Protein AF-A0A7J2SW39-F1 (afdb_monomer_lite)

Secondary structure (DSSP, 8-state):
----TT--EE--HHHHHHHHHHHHHHHHHHHTTTPPTTEEEEEEEPPTT--SS-HHHHTTTT---SPEEEEEEEEEETTEEEEEEEEEEEEEEETTTT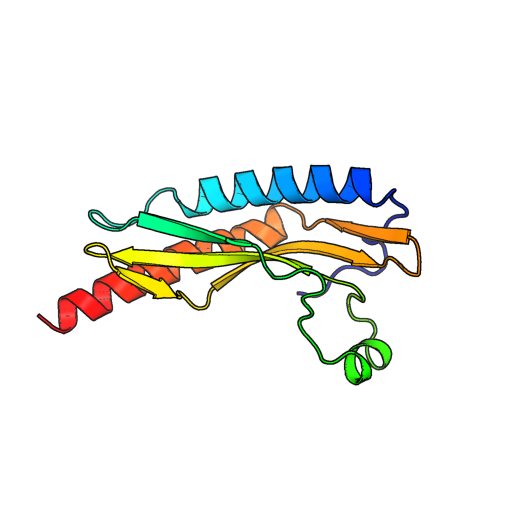EEEE--HHHHHHHHHHHHHHHHHHHHHHHHT-

pLDDT: mean 85.9, std 13.74, range [51.44, 98.25]

Radius of gyration: 16.31 Å; chains: 1; bounding box: 39×25×46 Å

Sequence (130 aa):
MAIPRGAWVDVPIGEFEREAEAILSEAERRAGLGLPEGMEIAFRRLPPGFRLLPGRLEGALPLPSGPIYGSEAIAIVGGREVPLGELLIVGMYDGASGQGVLLRDEEIEPQVEGVRRAARALLAGILELR

Structure (mmCIF, N/CA/C/O backbone):
data_AF-A0A7J2SW39-F1
#
_entry.id   AF-A0A7J2SW39-F1
#
loop_
_atom_site.group_PDB
_atom_site.id
_atom_site.type_symbol
_atom_site.label_atom_id
_atom_site.label_alt_id
_atom_site.label_comp_id
_atom_site.label_asym_id
_atom_site.label_entity_id
_atom_site.label_seq_id
_atom_site.pdbx_PDB_ins_code
_atom_site.Cartn_x
_atom_site.Cartn_y
_atom_site.Cartn_z
_atom_site.occupancy
_atom_site.B_iso_or_equiv
_atom_site.auth_seq_id
_atom_site.auth_comp_id
_atom_site.auth_asym_id
_atom_site.auth_atom_id
_atom_site.pdbx_PDB_model_num
ATOM 1 N N . MET A 1 1 ? -7.779 4.665 -11.060 1.00 55.03 1 MET A N 1
ATOM 2 C CA . MET A 1 1 ? -6.579 5.510 -11.210 1.00 55.03 1 MET A CA 1
ATOM 3 C C . MET A 1 1 ? -6.120 5.406 -12.655 1.00 55.03 1 MET A C 1
ATOM 5 O O . MET A 1 1 ? -5.958 4.289 -13.128 1.00 55.03 1 MET A O 1
ATOM 9 N N . ALA A 1 2 ? -6.037 6.516 -13.390 1.00 56.59 2 ALA A N 1
ATOM 10 C CA . ALA A 1 2 ? -5.542 6.509 -14.766 1.00 56.59 2 ALA A CA 1
ATOM 11 C C . ALA A 1 2 ? -4.069 6.924 -14.739 1.00 56.59 2 ALA A C 1
ATOM 13 O O . ALA A 1 2 ? -3.774 8.102 -14.565 1.00 56.59 2 ALA A O 1
ATOM 14 N N . ILE A 1 3 ? -3.161 5.955 -14.861 1.00 61.94 3 ILE A N 1
ATOM 15 C CA . ILE A 1 3 ? -1.722 6.224 -14.922 1.00 61.94 3 ILE A CA 1
ATOM 16 C C . ILE A 1 3 ? -1.408 6.802 -16.314 1.00 61.94 3 ILE A C 1
ATOM 18 O O . ILE A 1 3 ? -1.762 6.171 -17.316 1.00 61.94 3 ILE A O 1
ATOM 22 N N . PRO A 1 4 ? -0.784 7.989 -16.426 1.00 59.69 4 PRO A N 1
ATOM 23 C CA . PRO A 1 4 ? -0.451 8.575 -17.722 1.00 59.69 4 PRO A CA 1
ATOM 24 C C . PRO A 1 4 ? 0.436 7.644 -18.563 1.00 59.69 4 PRO A C 1
ATOM 26 O O . PRO A 1 4 ? 1.366 7.030 -18.050 1.00 59.69 4 PRO A O 1
ATOM 29 N N . ARG A 1 5 ? 0.210 7.588 -19.884 1.00 52.44 5 ARG A N 1
ATOM 30 C CA . ARG A 1 5 ? 0.966 6.718 -20.816 1.00 52.44 5 ARG A CA 1
ATOM 31 C C . ARG A 1 5 ? 2.486 6.958 -20.847 1.00 52.44 5 ARG A C 1
ATOM 33 O O . ARG A 1 5 ? 3.201 6.087 -21.313 1.00 52.44 5 ARG A O 1
ATOM 40 N N . GLY A 1 6 ? 2.968 8.110 -20.376 1.00 59.62 6 GLY A N 1
ATOM 41 C CA . GLY A 1 6 ? 4.400 8.431 -20.263 1.00 59.62 6 GLY A CA 1
ATOM 42 C C . GLY A 1 6 ? 4.975 8.294 -18.849 1.00 59.62 6 GLY A C 1
ATOM 43 O O . GLY A 1 6 ? 6.096 8.724 -18.623 1.00 59.62 6 GLY A O 1
ATOM 44 N N . ALA A 1 7 ? 4.202 7.767 -17.893 1.00 75.88 7 ALA A N 1
ATOM 45 C CA . ALA A 1 7 ? 4.656 7.571 -16.514 1.00 75.88 7 ALA A CA 1
ATOM 46 C C . ALA A 1 7 ? 5.433 6.259 -16.317 1.00 75.88 7 ALA A C 1
ATOM 48 O O . ALA A 1 7 ? 6.077 6.080 -15.289 1.00 75.88 7 ALA A O 1
ATOM 49 N N . TRP A 1 8 ? 5.362 5.352 -17.293 1.00 86.31 8 TRP A N 1
ATOM 50 C CA . TRP A 1 8 ? 6.140 4.120 -17.307 1.00 86.31 8 TRP A CA 1
ATOM 51 C C . TRP A 1 8 ? 7.541 4.411 -17.819 1.00 86.31 8 TRP A C 1
ATOM 53 O O . TRP A 1 8 ? 7.700 4.995 -18.893 1.00 86.31 8 TRP A O 1
ATOM 63 N N . VAL A 1 9 ? 8.539 4.008 -17.046 1.00 88.12 9 VAL A N 1
ATOM 64 C CA . VAL A 1 9 ? 9.950 4.236 -17.347 1.00 88.12 9 VAL A CA 1
ATOM 65 C C . VAL A 1 9 ? 10.706 2.920 -17.325 1.00 88.12 9 VAL A C 1
ATOM 67 O O . VAL A 1 9 ? 10.368 2.014 -16.561 1.00 88.12 9 VAL A O 1
ATOM 70 N N . ASP A 1 10 ? 11.738 2.821 -18.156 1.00 91.31 10 ASP A N 1
ATOM 71 C CA . ASP A 1 10 ? 12.676 1.706 -18.092 1.00 91.31 10 ASP A CA 1
ATOM 72 C C . ASP A 1 10 ? 13.448 1.797 -16.772 1.00 91.31 10 ASP A C 1
ATOM 74 O O . ASP A 1 10 ? 14.097 2.807 -16.491 1.00 91.31 10 ASP A O 1
ATOM 78 N N . VAL A 1 11 ? 13.366 0.754 -15.949 1.00 91.25 11 VAL A N 1
ATOM 79 C CA . VAL A 1 11 ? 14.010 0.735 -14.633 1.00 91.25 11 VAL A CA 1
ATOM 80 C C . VAL A 1 11 ? 14.389 -0.699 -14.250 1.00 91.25 11 VAL A C 1
ATOM 82 O O . VAL A 1 11 ? 13.586 -1.626 -14.412 1.00 91.25 11 VAL A O 1
ATOM 85 N N . PRO A 1 12 ? 15.610 -0.941 -13.741 1.00 93.81 12 PRO A N 1
ATOM 86 C CA . PRO A 1 12 ? 15.971 -2.251 -13.218 1.00 93.81 12 PRO A CA 1
ATOM 87 C C . PRO A 1 12 ? 15.039 -2.661 -12.074 1.00 93.81 12 PRO A C 1
ATOM 89 O O . PRO A 1 12 ? 14.822 -1.886 -11.144 1.00 93.81 12 PRO A O 1
ATOM 92 N N . ILE A 1 13 ? 14.551 -3.906 -12.090 1.00 91.88 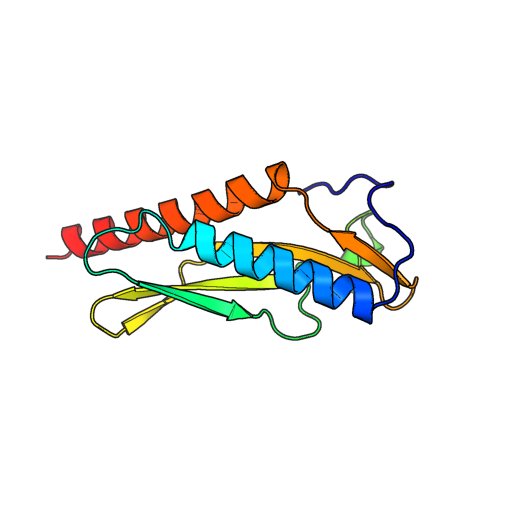13 ILE A N 1
ATOM 93 C CA . ILE A 1 13 ? 13.598 -4.397 -11.081 1.00 91.88 13 ILE A CA 1
ATOM 94 C C . ILE A 1 13 ? 14.072 -4.145 -9.644 1.00 91.88 13 ILE A C 1
ATOM 96 O O . ILE A 1 13 ? 13.327 -3.610 -8.836 1.00 91.88 13 ILE A O 1
ATOM 100 N N . GLY A 1 14 ? 15.340 -4.424 -9.332 1.00 94.25 14 GLY A N 1
ATOM 101 C CA . GLY A 1 14 ? 15.857 -4.230 -7.977 1.00 94.25 14 GLY A CA 1
ATOM 102 C C . GLY A 1 14 ? 15.947 -2.761 -7.547 1.00 94.25 14 GLY A C 1
ATOM 103 O O . GLY A 1 14 ? 15.970 -2.486 -6.353 1.00 94.25 14 GLY A O 1
ATOM 104 N N . GLU A 1 15 ? 16.039 -1.816 -8.486 1.00 95.44 15 GLU A N 1
ATOM 105 C CA . GLU A 1 15 ? 15.970 -0.378 -8.195 1.00 95.44 15 GLU A CA 1
ATOM 106 C C . GLU A 1 15 ? 14.532 0.047 -7.929 1.00 95.44 15 GLU A C 1
ATOM 108 O O . GLU A 1 15 ? 14.256 0.617 -6.875 1.00 95.44 15 GLU A O 1
ATOM 113 N N . PHE A 1 16 ? 13.620 -0.367 -8.807 1.00 95.00 16 PHE A N 1
ATOM 114 C CA . PHE A 1 16 ? 12.190 -0.162 -8.636 1.00 95.00 16 PHE A CA 1
ATOM 115 C C . PHE A 1 16 ? 11.683 -0.688 -7.286 1.00 95.00 16 PHE A C 1
ATOM 117 O O . PHE A 1 16 ? 10.996 0.026 -6.563 1.00 95.00 16 PHE A O 1
ATOM 124 N N . GLU A 1 17 ? 12.048 -1.917 -6.908 1.00 94.81 17 GLU A N 1
ATOM 125 C CA . GLU A 1 17 ? 11.587 -2.543 -5.663 1.00 94.81 17 GLU A CA 1
ATOM 126 C C . GLU A 1 17 ? 12.051 -1.785 -4.416 1.00 94.81 17 GLU A C 1
ATOM 128 O O . GLU A 1 17 ? 11.285 -1.645 -3.464 1.00 94.81 17 GLU A O 1
ATOM 133 N N . ARG A 1 18 ? 13.281 -1.253 -4.423 1.00 97.06 18 ARG A N 1
ATOM 134 C CA . ARG A 1 18 ? 13.788 -0.438 -3.309 1.00 97.06 18 ARG A CA 1
ATOM 135 C C . ARG A 1 18 ? 13.024 0.873 -3.176 1.00 97.06 18 ARG A C 1
ATOM 137 O O . ARG A 1 18 ? 12.703 1.272 -2.059 1.00 97.06 18 ARG A O 1
ATOM 144 N N . GLU A 1 19 ? 12.754 1.542 -4.292 1.00 96.75 19 GLU A N 1
ATOM 145 C CA . GLU A 1 19 ? 12.006 2.800 -4.283 1.00 96.75 19 GLU A CA 1
ATOM 146 C C . GLU A 1 19 ? 10.545 2.579 -3.886 1.00 96.75 19 GLU A C 1
ATOM 148 O O . GLU A 1 19 ? 10.033 3.287 -3.018 1.00 96.75 19 GLU A O 1
ATOM 153 N N . ALA A 1 20 ? 9.900 1.547 -4.435 1.00 95.75 20 ALA A N 1
ATOM 154 C CA . ALA A 1 20 ? 8.544 1.159 -4.066 1.00 95.75 20 ALA A CA 1
ATOM 155 C C . ALA A 1 20 ? 8.436 0.861 -2.563 1.00 95.75 20 ALA A C 1
ATOM 157 O O . ALA A 1 20 ? 7.516 1.347 -1.909 1.00 95.75 20 ALA A O 1
ATOM 158 N N . GLU A 1 21 ? 9.388 0.122 -1.989 1.00 97.00 21 GLU A N 1
ATOM 159 C CA . GLU A 1 21 ? 9.402 -0.191 -0.556 1.00 97.00 21 GLU A CA 1
ATOM 160 C C . GLU A 1 21 ? 9.580 1.063 0.314 1.00 97.00 21 GLU A C 1
ATOM 162 O O . GLU A 1 21 ? 8.915 1.200 1.345 1.00 97.00 21 GLU A O 1
ATOM 167 N N . ALA A 1 22 ? 10.440 2.000 -0.096 1.00 97.88 22 ALA A N 1
ATOM 168 C CA . ALA A 1 22 ? 10.639 3.259 0.619 1.00 97.88 22 ALA A CA 1
ATOM 169 C C . ALA A 1 22 ? 9.367 4.123 0.614 1.00 97.88 22 ALA A C 1
ATOM 171 O O . ALA A 1 22 ? 8.946 4.619 1.661 1.00 97.88 22 ALA A O 1
ATOM 172 N N . ILE A 1 23 ? 8.723 4.251 -0.549 1.00 98.00 23 ILE A N 1
ATOM 173 C CA . ILE A 1 23 ? 7.468 4.994 -0.706 1.00 98.00 23 ILE A CA 1
ATOM 174 C C . ILE A 1 23 ? 6.345 4.325 0.097 1.00 98.00 23 ILE A C 1
ATOM 176 O O . ILE A 1 23 ? 5.601 5.008 0.802 1.00 98.00 23 ILE A O 1
ATOM 180 N N . LEU A 1 24 ? 6.238 2.994 0.035 1.00 98.12 24 LEU A N 1
ATOM 181 C CA . LEU A 1 24 ? 5.219 2.236 0.760 1.00 98.12 24 LEU A CA 1
ATOM 182 C C . LEU A 1 24 ? 5.388 2.371 2.269 1.00 98.12 24 LEU A C 1
ATOM 184 O O . LEU A 1 24 ? 4.419 2.667 2.961 1.00 98.12 24 LEU A O 1
ATOM 188 N N . SER A 1 25 ? 6.616 2.245 2.768 1.00 97.88 25 SER A N 1
ATOM 189 C CA . SER A 1 25 ? 6.915 2.411 4.193 1.00 97.88 25 SER A CA 1
ATOM 190 C C . SER A 1 25 ? 6.529 3.805 4.697 1.00 97.88 25 SER A C 1
ATOM 192 O O . SER A 1 25 ? 5.966 3.944 5.783 1.00 97.88 25 SER A O 1
ATOM 194 N N . GLU A 1 26 ? 6.776 4.850 3.903 1.00 98.25 26 GLU A N 1
ATOM 195 C CA . GLU A 1 26 ? 6.371 6.213 4.255 1.00 98.25 26 GLU A CA 1
ATOM 196 C C . GLU A 1 26 ? 4.847 6.410 4.187 1.00 98.25 26 GLU A C 1
ATOM 198 O O . GLU A 1 26 ? 4.266 7.069 5.053 1.00 98.25 26 GLU A O 1
ATOM 203 N N . ALA A 1 27 ? 4.169 5.828 3.194 1.00 97.88 27 ALA A N 1
ATOM 204 C CA . ALA A 1 27 ? 2.710 5.862 3.094 1.00 97.88 27 ALA A CA 1
ATOM 205 C C . ALA A 1 27 ? 2.038 5.165 4.291 1.00 97.88 27 ALA A C 1
ATOM 207 O O . ALA A 1 27 ? 1.108 5.710 4.885 1.00 97.88 27 ALA A O 1
ATOM 208 N N . GLU A 1 28 ? 2.549 4.003 4.695 1.00 98.06 28 GLU A N 1
ATOM 209 C CA . GLU A 1 28 ? 2.086 3.243 5.861 1.00 98.06 28 GLU A CA 1
ATOM 210 C C . GLU A 1 28 ? 2.294 4.014 7.158 1.00 98.06 28 GLU A C 1
ATOM 212 O O . GLU A 1 28 ? 1.370 4.148 7.966 1.00 98.06 28 GLU A O 1
ATOM 217 N N . ARG A 1 29 ? 3.485 4.603 7.327 1.00 97.19 29 ARG A N 1
ATOM 218 C CA . ARG A 1 29 ? 3.788 5.468 8.467 1.00 97.19 29 ARG A CA 1
ATOM 219 C C . ARG A 1 29 ? 2.792 6.618 8.547 1.00 97.19 29 ARG A C 1
ATOM 221 O O . ARG A 1 29 ? 2.246 6.863 9.619 1.00 97.19 29 ARG A O 1
ATOM 228 N N . ARG A 1 30 ? 2.527 7.311 7.431 1.00 96.81 30 ARG A N 1
ATOM 229 C CA . ARG A 1 30 ? 1.534 8.394 7.377 1.00 96.81 30 ARG A CA 1
ATOM 230 C C . ARG A 1 30 ? 0.136 7.888 7.711 1.00 96.81 30 ARG A C 1
ATOM 232 O O . ARG A 1 30 ? -0.536 8.519 8.524 1.00 96.81 30 ARG A O 1
ATOM 239 N N . ALA A 1 31 ? -0.303 6.774 7.135 1.00 96.00 31 ALA A N 1
ATOM 240 C CA . ALA A 1 31 ? -1.627 6.205 7.386 1.00 96.00 31 ALA A CA 1
ATOM 241 C C . ALA A 1 31 ? -1.836 5.807 8.857 1.00 96.00 31 ALA A C 1
ATOM 243 O O . ALA A 1 31 ? -2.948 5.937 9.365 1.00 96.00 31 ALA A O 1
ATOM 244 N N . GLY A 1 32 ? -0.766 5.426 9.561 1.00 93.56 32 GLY A N 1
ATOM 245 C CA . GLY A 1 32 ? -0.774 5.185 11.007 1.00 93.56 32 GLY A CA 1
ATOM 246 C C . GLY A 1 32 ? -0.859 6.434 11.893 1.00 93.56 32 GLY A C 1
ATOM 247 O O . GLY A 1 32 ? -1.064 6.310 13.099 1.00 93.56 32 GLY A O 1
ATOM 248 N N . LEU A 1 33 ? -0.722 7.645 11.343 1.00 92.50 33 LEU A N 1
ATOM 249 C CA . LEU A 1 33 ? -0.854 8.887 12.112 1.00 92.50 33 LEU A CA 1
ATOM 250 C C . LEU A 1 33 ? -2.316 9.316 12.251 1.00 92.50 33 LEU A C 1
ATOM 252 O O . LEU A 1 33 ? -3.091 9.251 11.296 1.00 92.50 33 LEU A O 1
ATOM 256 N N . GLY A 1 34 ? -2.657 9.861 13.424 1.00 85.12 34 GLY A N 1
ATOM 257 C CA . GLY A 1 34 ? -3.975 10.449 13.683 1.00 85.12 34 GLY A CA 1
ATOM 258 C C . GLY A 1 34 ? -5.101 9.419 13.790 1.00 85.12 34 GLY A C 1
ATOM 259 O O . GLY A 1 34 ? -6.258 9.746 13.518 1.00 85.12 34 GLY A O 1
ATOM 260 N N . LEU A 1 35 ? -4.760 8.179 14.148 1.00 88.44 35 LEU A N 1
ATOM 261 C CA . LEU A 1 35 ? -5.739 7.134 14.414 1.00 88.44 35 LEU A CA 1
ATOM 262 C C . LEU A 1 35 ? -6.504 7.409 15.717 1.00 88.44 35 LEU A C 1
ATOM 264 O O . LEU A 1 35 ? -5.978 8.073 16.615 1.00 88.44 35 LEU A O 1
ATOM 268 N N . PRO A 1 36 ? -7.744 6.907 15.832 1.00 85.50 36 PRO A N 1
ATOM 269 C CA . PRO A 1 36 ? -8.492 6.990 17.076 1.00 85.50 36 PRO A CA 1
ATOM 270 C C . PRO A 1 36 ? -7.782 6.310 18.254 1.00 85.50 36 PRO A C 1
ATOM 272 O O . PRO A 1 36 ? -7.063 5.326 18.0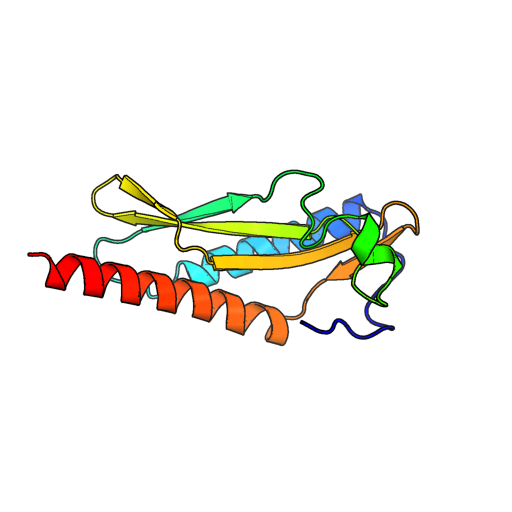82 1.00 85.50 36 PRO A O 1
ATOM 275 N N . GLU A 1 37 ? -8.034 6.800 19.467 1.00 86.38 37 GLU A N 1
ATOM 276 C CA . GLU A 1 37 ? -7.487 6.208 20.689 1.00 86.38 37 GLU A CA 1
ATOM 277 C C . GLU A 1 37 ? -7.934 4.744 20.855 1.00 86.38 37 GLU A C 1
ATOM 279 O O . GLU A 1 37 ? -9.097 4.401 20.632 1.00 86.38 37 GLU A O 1
ATOM 284 N N . GLY A 1 38 ? -7.000 3.870 21.245 1.00 85.25 38 GLY A N 1
ATOM 285 C CA . GLY A 1 38 ? -7.261 2.438 21.431 1.00 85.25 38 GLY A CA 1
ATOM 286 C C . GLY A 1 38 ? -7.320 1.613 20.139 1.00 85.25 38 GLY A C 1
ATOM 287 O O . GLY A 1 38 ? -7.694 0.439 20.194 1.00 85.25 38 GLY A O 1
ATOM 288 N N . MET A 1 39 ? -6.953 2.203 18.998 1.00 90.12 39 MET A N 1
ATOM 289 C CA . MET A 1 39 ? -6.806 1.518 17.717 1.00 90.12 39 MET A CA 1
ATOM 290 C C . MET A 1 39 ? -5.357 1.587 17.233 1.00 90.12 39 MET A C 1
ATOM 292 O O . MET A 1 39 ? -4.732 2.645 17.240 1.00 90.12 39 MET A O 1
ATOM 296 N N . GLU A 1 40 ? -4.861 0.458 16.742 1.00 92.88 40 GLU A N 1
ATOM 297 C CA . GLU A 1 40 ? -3.620 0.380 15.975 1.00 92.88 40 GLU A CA 1
ATOM 298 C C . GLU A 1 40 ? -3.935 -0.004 14.528 1.00 92.88 40 GLU A C 1
ATOM 300 O O . GLU A 1 40 ? -5.010 -0.533 14.224 1.00 92.88 40 GLU A O 1
ATOM 305 N N . ILE A 1 41 ? -2.987 0.249 13.631 1.00 94.81 41 ILE A N 1
ATOM 306 C CA . ILE A 1 41 ? -3.055 -0.230 12.256 1.00 94.81 41 ILE A CA 1
ATOM 307 C C . ILE A 1 41 ? -1.826 -1.069 11.939 1.00 94.81 41 ILE A C 1
ATOM 309 O O . ILE A 1 41 ? -0.700 -0.714 12.286 1.00 94.81 41 ILE A O 1
ATOM 313 N N . ALA A 1 42 ? -2.062 -2.177 11.256 1.00 96.19 42 ALA A N 1
ATOM 314 C CA . ALA A 1 42 ? -1.044 -3.000 10.643 1.00 96.19 42 ALA A CA 1
ATOM 315 C C . ALA A 1 42 ? -1.245 -3.011 9.130 1.00 96.19 42 ALA A C 1
ATOM 317 O O . ALA A 1 42 ? -2.345 -2.784 8.620 1.00 96.19 42 ALA A O 1
ATOM 318 N N . PHE A 1 43 ? -0.168 -3.318 8.419 1.00 97.44 43 PHE A N 1
ATOM 319 C CA . PHE A 1 43 ? -0.184 -3.425 6.973 1.00 97.44 43 PHE A CA 1
ATOM 320 C C . PHE A 1 43 ? 0.342 -4.784 6.551 1.00 97.44 43 PHE A C 1
ATOM 322 O O . PHE A 1 43 ? 1.391 -5.241 7.008 1.00 97.44 43 PHE A O 1
ATOM 329 N N . ARG A 1 44 ? -0.404 -5.443 5.669 1.00 97.00 44 ARG A N 1
ATOM 330 C CA . ARG A 1 44 ? -0.012 -6.721 5.084 1.00 97.00 44 ARG A CA 1
ATOM 331 C C . ARG A 1 44 ? 0.394 -6.484 3.644 1.00 97.00 44 ARG A C 1
ATOM 333 O O . ARG A 1 44 ? -0.428 -6.049 2.844 1.00 97.00 44 ARG A O 1
ATOM 340 N N . ARG A 1 45 ? 1.652 -6.773 3.306 1.00 96.44 45 ARG A N 1
ATOM 341 C CA . ARG A 1 45 ? 2.133 -6.699 1.919 1.00 96.44 45 ARG A CA 1
ATOM 342 C C . ARG A 1 45 ? 1.228 -7.529 1.006 1.00 96.44 45 ARG A C 1
ATOM 344 O O . ARG A 1 45 ? 0.833 -8.642 1.362 1.00 96.44 45 ARG A O 1
ATOM 351 N N . LEU A 1 46 ? 0.914 -6.984 -0.166 1.00 93.88 46 LEU A N 1
ATOM 352 C CA . LEU A 1 46 ? 0.207 -7.722 -1.205 1.00 93.88 46 LEU A CA 1
ATOM 353 C C . LEU A 1 46 ? 1.052 -8.926 -1.653 1.00 93.88 46 LEU A C 1
ATOM 355 O O . LEU A 1 46 ? 2.284 -8.847 -1.663 1.00 93.88 46 LEU A O 1
ATOM 359 N N . PRO A 1 47 ? 0.419 -10.056 -2.010 1.00 90.81 47 PRO A N 1
ATOM 360 C CA . PRO A 1 47 ? 1.160 -11.232 -2.431 1.00 90.81 47 PRO A CA 1
ATOM 361 C C . PRO A 1 47 ? 1.942 -10.950 -3.724 1.00 90.81 47 PRO A C 1
ATOM 363 O O . PRO A 1 47 ? 1.467 -10.199 -4.582 1.00 90.81 47 PRO A O 1
ATOM 366 N N . PRO A 1 48 ? 3.110 -11.588 -3.922 1.00 85.75 48 PRO A N 1
ATOM 367 C CA . PRO A 1 48 ? 3.844 -11.481 -5.175 1.00 85.75 48 PRO A CA 1
ATOM 368 C C . PRO A 1 48 ? 2.951 -11.821 -6.372 1.00 85.75 48 PRO A C 1
ATOM 370 O O . PRO A 1 48 ? 2.247 -12.831 -6.371 1.00 85.75 48 PRO A O 1
ATOM 373 N N . GLY A 1 49 ? 2.973 -10.974 -7.400 1.00 85.38 49 GLY A N 1
ATOM 374 C CA . GLY A 1 49 ? 2.139 -11.170 -8.585 1.00 85.38 49 GLY A CA 1
ATOM 375 C C . GLY A 1 49 ? 0.688 -10.701 -8.445 1.00 85.38 49 GLY A C 1
ATOM 376 O O . GLY A 1 49 ? -0.096 -10.976 -9.353 1.00 85.38 49 GLY A O 1
ATOM 377 N N . PHE A 1 50 ? 0.316 -10.013 -7.357 1.00 87.50 50 PHE A N 1
ATOM 378 C CA . PHE A 1 50 ? -1.028 -9.455 -7.185 1.00 87.50 50 PHE A CA 1
ATOM 379 C C . PHE A 1 50 ? -1.398 -8.503 -8.331 1.00 87.50 50 PHE A C 1
ATOM 381 O O . PHE A 1 50 ? -0.618 -7.624 -8.695 1.00 87.50 50 PHE A O 1
ATOM 388 N N . ARG A 1 51 ? -2.603 -8.668 -8.885 1.00 83.25 51 ARG A N 1
ATOM 389 C CA . ARG A 1 51 ? -3.144 -7.871 -9.996 1.00 83.25 51 ARG A CA 1
ATOM 390 C C . ARG A 1 51 ? -4.581 -7.460 -9.698 1.00 83.25 51 ARG A C 1
ATOM 392 O O . ARG A 1 51 ? -5.338 -8.246 -9.135 1.00 83.25 51 ARG A O 1
ATOM 399 N N . LEU A 1 52 ? -4.966 -6.252 -10.116 1.00 72.88 52 LEU A N 1
ATOM 400 C CA . LEU A 1 52 ? -6.339 -5.749 -9.956 1.00 72.88 52 LEU A CA 1
ATOM 401 C C . LEU A 1 52 ? -7.331 -6.417 -10.915 1.00 72.88 52 LEU A C 1
ATOM 403 O O . LEU A 1 52 ? -8.521 -6.476 -10.611 1.00 72.88 52 LEU A O 1
ATOM 407 N N . LEU A 1 53 ? -6.867 -6.901 -12.070 1.00 66.88 53 LEU A N 1
ATOM 408 C CA . LEU A 1 53 ? -7.713 -7.533 -13.076 1.00 66.88 53 LEU A CA 1
ATOM 409 C C . LEU A 1 53 ? -7.182 -8.923 -13.455 1.00 66.88 53 LEU A C 1
ATOM 411 O O . LEU A 1 53 ? -5.976 -9.167 -13.443 1.00 66.88 53 LEU A O 1
ATOM 415 N N . PRO A 1 54 ? -8.067 -9.857 -13.848 1.00 64.00 54 PRO A N 1
ATOM 416 C CA . PRO A 1 54 ? -7.647 -11.088 -14.502 1.00 64.00 54 PRO A CA 1
ATOM 417 C C . PRO A 1 54 ? -6.846 -10.764 -15.771 1.00 64.00 54 PRO A C 1
ATOM 419 O O . PRO A 1 54 ? -7.298 -9.967 -16.591 1.00 64.00 54 PRO A O 1
ATOM 422 N N . GLY A 1 55 ? -5.713 -11.438 -16.000 1.00 61.19 55 GLY A N 1
ATOM 423 C CA . GLY A 1 55 ? -4.785 -11.111 -17.101 1.00 61.19 55 GLY A CA 1
ATOM 424 C C . GLY A 1 55 ? -5.385 -11.115 -18.518 1.00 61.19 55 GLY A C 1
ATOM 425 O O . GLY A 1 55 ? -4.844 -10.482 -19.418 1.00 61.19 55 GLY A O 1
ATOM 426 N N . ARG A 1 56 ? -6.540 -11.764 -18.732 1.00 56.09 56 ARG A N 1
ATOM 427 C CA . ARG A 1 56 ? -7.281 -11.711 -20.010 1.00 56.09 56 ARG A CA 1
ATOM 428 C C . ARG A 1 56 ? -7.941 -10.350 -20.280 1.00 56.09 56 ARG A C 1
ATOM 430 O O . ARG A 1 56 ? -8.186 -10.031 -21.436 1.00 56.09 56 ARG A O 1
ATOM 437 N N . LEU A 1 57 ? -8.248 -9.578 -19.236 1.00 58.31 57 LEU A N 1
ATOM 438 C CA . LEU A 1 57 ? -8.855 -8.246 -19.331 1.00 58.31 57 LEU A CA 1
ATOM 439 C C . LEU A 1 57 ? -7.804 -7.128 -19.374 1.00 58.31 57 LEU A C 1
ATOM 441 O O . LEU A 1 57 ? -8.080 -6.064 -19.921 1.00 58.31 57 LEU A O 1
ATOM 445 N N . GLU A 1 58 ? -6.597 -7.377 -18.860 1.00 53.78 58 GLU A N 1
ATOM 446 C CA . GLU A 1 58 ? -5.490 -6.410 -18.882 1.00 53.78 58 GLU A CA 1
ATOM 447 C C . GLU A 1 58 ? -5.008 -6.113 -20.308 1.00 53.78 58 GLU A C 1
ATOM 449 O O . GLU A 1 58 ? -4.785 -4.958 -20.638 1.00 53.78 58 GLU A O 1
ATOM 454 N N . GLY A 1 59 ? -4.939 -7.117 -21.191 1.00 53.97 59 GLY A N 1
ATOM 455 C CA . GLY A 1 59 ? -4.539 -6.919 -22.594 1.00 53.97 59 GLY A CA 1
ATOM 456 C C . GLY A 1 59 ? -5.597 -6.252 -23.485 1.00 53.97 59 GLY A C 1
ATOM 457 O O . GLY A 1 59 ? -5.306 -5.910 -24.629 1.00 53.97 59 GLY A O 1
ATOM 458 N N . ALA A 1 60 ? -6.828 -6.085 -22.990 1.00 57.12 60 ALA A N 1
ATOM 459 C CA . ALA A 1 60 ? -7.940 -5.494 -23.738 1.00 57.12 60 ALA A CA 1
ATOM 460 C C . ALA A 1 60 ? -8.100 -3.985 -23.487 1.00 57.12 60 ALA A C 1
ATOM 462 O O . ALA A 1 60 ? -8.854 -3.314 -24.193 1.00 57.12 60 ALA A O 1
ATOM 463 N N . LEU A 1 61 ? -7.408 -3.448 -22.482 1.00 53.94 61 LEU A N 1
ATOM 464 C CA . LEU A 1 61 ? -7.463 -2.046 -22.098 1.00 53.94 61 LEU A CA 1
ATOM 465 C C . LEU A 1 61 ? -6.033 -1.493 -22.043 1.00 53.94 61 LEU A C 1
ATOM 467 O O . LEU A 1 61 ? -5.113 -2.229 -21.708 1.00 53.94 61 LEU A O 1
ATOM 471 N N . PRO A 1 62 ? -5.805 -0.199 -22.324 1.00 54.28 62 PRO A N 1
ATOM 472 C CA . PRO A 1 62 ? -4.506 0.444 -22.122 1.00 54.28 62 PRO A CA 1
ATOM 473 C C . PRO A 1 62 ? -4.284 0.709 -20.623 1.00 54.28 62 PRO A C 1
ATOM 475 O O . PRO A 1 62 ? -4.052 1.846 -20.210 1.00 54.28 62 PRO A O 1
ATOM 478 N N . LEU A 1 63 ? -4.487 -0.323 -19.808 1.00 54.75 63 LEU A N 1
ATOM 479 C CA . LEU A 1 63 ? -4.356 -0.281 -18.368 1.00 54.75 63 LEU A CA 1
ATOM 480 C C . LEU A 1 63 ? -2.935 -0.674 -17.962 1.00 54.75 63 LEU A C 1
ATOM 482 O O . L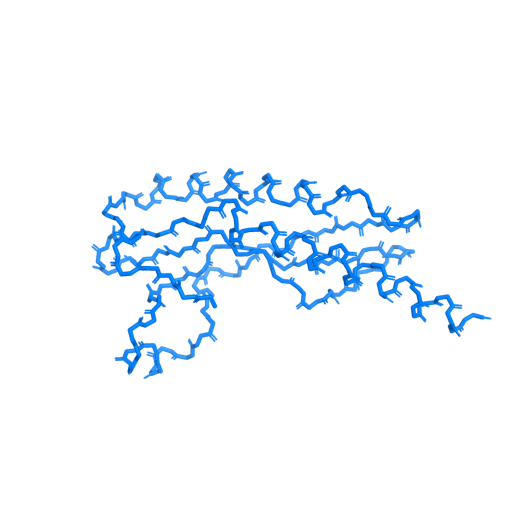EU A 1 63 ? -2.250 -1.374 -18.705 1.00 54.75 63 LEU A O 1
ATOM 486 N N . PRO A 1 64 ? -2.513 -0.241 -16.768 1.00 55.56 64 PRO A N 1
ATOM 487 C CA . PRO A 1 64 ? -1.297 -0.714 -16.126 1.00 55.56 64 PRO A CA 1
ATOM 488 C C . PRO A 1 64 ? -1.185 -2.244 -16.183 1.00 55.56 64 PRO A C 1
ATOM 490 O O . PRO A 1 64 ? -2.051 -2.941 -15.655 1.00 55.56 64 PRO A O 1
ATOM 493 N N . SER A 1 65 ? -0.143 -2.770 -16.823 1.00 69.19 65 SER A N 1
ATOM 494 C CA . SER A 1 65 ? 0.116 -4.209 -16.904 1.00 69.19 65 SER A CA 1
ATOM 495 C C . SER A 1 65 ? 1.272 -4.562 -15.981 1.00 69.19 65 SER A C 1
ATOM 497 O O . SER A 1 65 ? 2.358 -4.027 -16.147 1.00 69.19 65 SER A O 1
ATOM 499 N N . GLY A 1 66 ? 1.060 -5.447 -15.011 1.00 78.31 66 GLY A N 1
ATOM 500 C CA . GLY A 1 66 ? 2.129 -5.895 -14.115 1.00 78.31 66 GLY A CA 1
ATOM 501 C C . GLY A 1 66 ? 1.661 -6.099 -12.677 1.00 78.31 66 GLY A C 1
ATOM 502 O O . GLY A 1 66 ? 0.572 -5.644 -12.318 1.00 78.31 66 GLY A O 1
ATOM 503 N N . PRO A 1 67 ? 2.436 -6.812 -11.843 1.00 87.69 67 PRO A N 1
ATOM 504 C CA . PRO A 1 67 ? 2.153 -6.912 -10.423 1.00 87.69 67 PRO A CA 1
ATOM 505 C C . PRO A 1 67 ? 2.133 -5.549 -9.737 1.00 87.69 67 PRO A C 1
ATOM 507 O O . PRO A 1 67 ? 2.912 -4.649 -10.058 1.00 87.69 67 PRO A O 1
ATOM 510 N N . ILE A 1 68 ? 1.238 -5.432 -8.768 1.00 90.94 68 ILE A N 1
ATOM 511 C CA . ILE A 1 68 ? 1.072 -4.248 -7.940 1.00 90.94 68 ILE A CA 1
ATOM 512 C C . ILE A 1 68 ? 1.946 -4.368 -6.703 1.00 90.94 68 ILE A C 1
ATOM 514 O O . ILE A 1 68 ? 1.945 -5.394 -6.023 1.00 90.94 68 ILE A O 1
ATOM 518 N N . TYR A 1 69 ? 2.626 -3.272 -6.393 1.00 94.00 69 TYR A N 1
ATOM 519 C CA . TYR A 1 69 ? 3.377 -3.092 -5.165 1.00 94.00 69 TYR A CA 1
ATOM 520 C C . TYR A 1 69 ? 2.538 -2.260 -4.202 1.00 94.00 69 TYR A C 1
ATOM 522 O O . TYR A 1 69 ? 2.100 -1.150 -4.526 1.00 94.00 69 TYR A O 1
ATOM 530 N N . GLY A 1 70 ? 2.274 -2.827 -3.029 1.00 96.38 70 GLY A N 1
ATOM 531 C CA . GLY A 1 70 ? 1.384 -2.224 -2.054 1.00 96.38 70 GLY A CA 1
ATOM 532 C C . GLY A 1 70 ? 1.089 -3.110 -0.851 1.00 96.38 70 GLY A C 1
ATOM 533 O O . GLY A 1 70 ? 1.635 -4.210 -0.710 1.00 96.38 70 GLY A O 1
ATOM 534 N N . SER A 1 71 ? 0.192 -2.633 0.003 1.00 97.75 71 SER A N 1
ATOM 535 C CA . SER A 1 71 ? -0.280 -3.342 1.188 1.00 97.75 71 SER A CA 1
ATOM 536 C C . SER A 1 71 ? -1.779 -3.173 1.421 1.00 97.75 71 SER A C 1
ATOM 538 O O . SER A 1 71 ? -2.411 -2.227 0.952 1.00 97.75 71 SER A O 1
ATOM 540 N N . GLU A 1 72 ? -2.354 -4.129 2.141 1.00 96.69 72 GLU A N 1
ATOM 541 C CA . GLU A 1 72 ? -3.700 -4.065 2.697 1.00 96.69 72 GLU A CA 1
ATOM 542 C C . GLU A 1 72 ? -3.642 -3.521 4.126 1.00 96.69 72 GLU A C 1
ATOM 544 O O . GLU A 1 72 ? -2.823 -3.964 4.938 1.00 96.69 72 GLU A 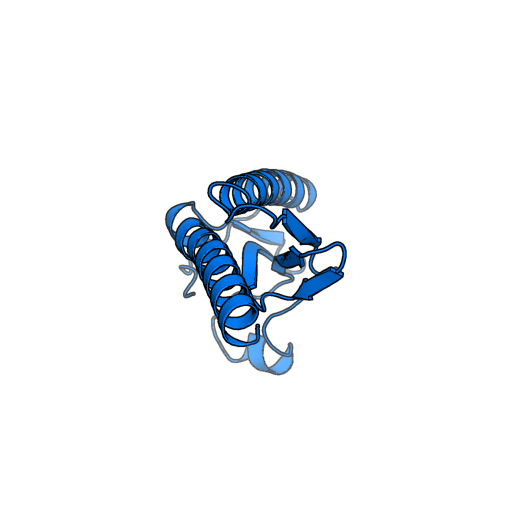O 1
ATOM 549 N N . ALA A 1 73 ? -4.534 -2.580 4.434 1.00 97.00 73 ALA A N 1
ATOM 550 C CA . ALA A 1 73 ? -4.677 -1.994 5.757 1.00 97.00 73 ALA A CA 1
ATOM 551 C C . ALA A 1 73 ? -5.566 -2.852 6.677 1.00 97.00 73 ALA A C 1
ATOM 553 O O . ALA A 1 73 ? -6.701 -3.208 6.339 1.00 97.00 73 ALA A O 1
ATOM 554 N N . ILE A 1 74 ? -5.067 -3.138 7.879 1.00 96.75 74 ILE A N 1
ATOM 555 C CA . ILE A 1 74 ? -5.720 -3.976 8.891 1.00 96.75 74 ILE A CA 1
ATOM 556 C C . ILE A 1 74 ? -5.784 -3.191 10.198 1.00 96.75 74 ILE A C 1
ATOM 558 O O . ILE A 1 74 ? -4.754 -2.825 10.756 1.00 96.75 74 ILE A O 1
ATOM 562 N N . ALA A 1 75 ? -6.983 -2.954 10.721 1.00 95.06 75 ALA A N 1
ATOM 563 C CA . ALA A 1 75 ? -7.139 -2.367 12.046 1.00 95.06 75 ALA A CA 1
ATOM 564 C C . ALA A 1 75 ? -6.947 -3.428 13.134 1.00 95.06 75 ALA A C 1
ATOM 566 O O . ALA A 1 75 ? -7.422 -4.557 13.004 1.00 95.06 75 ALA A O 1
ATOM 567 N N . ILE A 1 76 ? -6.303 -3.048 14.235 1.00 93.75 76 ILE A N 1
ATOM 568 C CA . ILE A 1 76 ? -6.190 -3.857 15.446 1.00 93.75 76 ILE A CA 1
ATOM 569 C C . ILE A 1 76 ? -6.973 -3.148 16.550 1.00 93.75 76 ILE A C 1
ATOM 571 O O . ILE A 1 76 ? -6.603 -2.062 16.996 1.00 93.75 76 ILE A O 1
ATOM 575 N N . VAL A 1 77 ? -8.073 -3.764 16.992 1.00 88.75 77 VAL A N 1
ATOM 576 C CA . VAL A 1 77 ? -8.950 -3.218 18.040 1.00 88.75 77 VAL A CA 1
ATOM 577 C C . VAL A 1 77 ? -9.168 -4.275 19.112 1.00 88.75 77 VAL A C 1
ATOM 579 O O . VAL A 1 77 ? -9.649 -5.372 18.827 1.00 88.75 77 VAL A O 1
ATOM 582 N N . GLY A 1 78 ? -8.785 -3.968 20.354 1.00 86.50 78 GLY A N 1
ATOM 583 C CA . GLY A 1 78 ? -8.885 -4.921 21.466 1.00 86.50 78 GLY A CA 1
ATOM 584 C C . GLY A 1 78 ? -8.135 -6.236 21.208 1.00 86.50 78 GLY A C 1
ATOM 585 O O . GLY A 1 78 ? -8.618 -7.301 21.588 1.00 86.50 78 GLY A O 1
ATOM 586 N N . GLY A 1 79 ? -7.000 -6.171 20.502 1.00 88.69 79 GLY A N 1
ATOM 587 C CA . GLY A 1 79 ? -6.178 -7.332 20.142 1.00 88.69 79 GLY A CA 1
ATOM 588 C C . GLY A 1 79 ? -6.710 -8.180 18.981 1.00 88.69 79 GLY A C 1
ATOM 589 O O . GLY A 1 79 ? -6.199 -9.274 18.754 1.00 88.69 79 GLY A O 1
ATOM 590 N N . ARG A 1 80 ? -7.735 -7.721 18.249 1.00 89.94 80 ARG A N 1
ATOM 591 C CA . ARG A 1 80 ? -8.299 -8.431 17.091 1.00 89.94 80 ARG A CA 1
ATOM 592 C C . ARG A 1 80 ? -7.994 -7.700 15.793 1.00 89.94 80 ARG A C 1
ATOM 594 O O . ARG A 1 80 ? -8.234 -6.500 15.706 1.00 89.94 80 ARG A O 1
ATOM 601 N N . GLU A 1 81 ? -7.551 -8.449 14.789 1.00 94.31 81 GLU A N 1
ATOM 602 C CA . GLU A 1 81 ? -7.375 -7.959 13.421 1.00 94.31 81 GLU A CA 1
ATOM 603 C C . GLU A 1 81 ? -8.722 -7.855 12.693 1.00 94.31 81 GLU A C 1
ATOM 605 O O . GLU A 1 81 ? -9.504 -8.810 12.658 1.00 94.31 81 GLU A O 1
ATOM 610 N N . VAL A 1 82 ? -8.977 -6.696 12.087 1.00 93.50 82 VAL A N 1
ATOM 611 C CA . VAL A 1 82 ? -10.151 -6.409 11.261 1.00 93.50 82 VAL A CA 1
ATOM 612 C C . VAL A 1 82 ? -9.676 -5.770 9.951 1.00 93.50 82 VAL A C 1
ATOM 614 O O . VAL A 1 82 ? -9.148 -4.656 9.982 1.00 93.50 82 VAL A O 1
ATOM 617 N N . PRO A 1 83 ? -9.842 -6.436 8.794 1.00 93.12 83 PRO A N 1
ATOM 618 C CA . PRO A 1 83 ? -9.524 -5.838 7.501 1.00 93.12 83 PRO A CA 1
ATOM 619 C C . PRO A 1 83 ? -10.354 -4.573 7.272 1.00 93.12 83 PRO A C 1
ATOM 621 O O . PRO A 1 83 ? -11.573 -4.595 7.448 1.00 93.12 83 PRO A O 1
ATOM 624 N N . LEU A 1 84 ? -9.705 -3.482 6.862 1.00 93.06 84 LEU A N 1
ATOM 625 C CA . LEU A 1 84 ? -10.403 -2.232 6.548 1.00 93.06 84 LEU A CA 1
ATOM 626 C C . LEU A 1 84 ? -10.980 -2.219 5.127 1.00 93.06 84 LEU A C 1
ATOM 628 O O . LEU A 1 84 ? -11.825 -1.383 4.824 1.00 93.06 84 LEU A O 1
ATOM 632 N N . GLY A 1 85 ? -10.529 -3.134 4.261 1.00 91.25 85 GLY A N 1
ATOM 633 C CA . GLY A 1 85 ? -10.877 -3.139 2.837 1.00 91.25 85 GLY A CA 1
ATOM 634 C C . GLY A 1 85 ? -10.198 -2.023 2.033 1.00 91.25 85 GLY A C 1
ATOM 635 O O . GLY A 1 85 ? -10.568 -1.790 0.887 1.00 91.25 85 GLY A O 1
ATOM 636 N N . GLU A 1 86 ? -9.211 -1.347 2.623 1.00 94.56 86 GLU A N 1
ATOM 637 C CA . GLU A 1 86 ? -8.440 -0.268 2.005 1.00 94.56 86 GLU A CA 1
ATOM 638 C C . GLU A 1 86 ? -7.040 -0.769 1.618 1.00 94.56 86 GLU A C 1
ATOM 640 O O . GLU A 1 86 ? -6.401 -1.520 2.363 1.00 94.56 86 GLU A O 1
ATOM 645 N N . LEU A 1 87 ? -6.561 -0.336 0.450 1.00 94.06 87 LEU A N 1
ATOM 646 C CA . LEU A 1 87 ? -5.245 -0.681 -0.087 1.00 94.06 87 LEU A CA 1
ATOM 647 C C . LEU A 1 87 ? -4.366 0.568 -0.181 1.00 94.06 87 LEU A C 1
ATOM 649 O O . LEU A 1 87 ? -4.841 1.634 -0.569 1.00 94.06 87 LEU A O 1
ATOM 653 N N . LEU A 1 88 ? -3.076 0.404 0.100 1.00 95.38 88 LEU A N 1
ATOM 654 C CA . LEU A 1 88 ? -2.029 1.358 -0.249 1.00 95.38 88 LEU A CA 1
ATOM 655 C C . LEU A 1 88 ? -1.240 0.797 -1.425 1.00 95.38 88 LEU A C 1
ATOM 657 O O . LEU A 1 88 ? -0.466 -0.142 -1.273 1.00 95.38 88 LEU A O 1
ATOM 661 N N . ILE A 1 89 ? -1.449 1.363 -2.605 1.00 94.62 89 ILE A N 1
ATOM 662 C CA . ILE A 1 89 ? -0.729 1.037 -3.832 1.00 94.62 89 ILE A CA 1
ATOM 663 C C . ILE A 1 89 ? 0.278 2.150 -4.089 1.00 94.62 89 ILE A C 1
ATOM 665 O O . ILE A 1 89 ? -0.083 3.325 -4.029 1.00 94.62 89 ILE A O 1
ATOM 669 N N . VAL A 1 90 ? 1.521 1.781 -4.397 1.00 94.62 90 VAL A N 1
ATOM 670 C CA . VAL A 1 90 ? 2.613 2.740 -4.646 1.00 94.62 90 VAL A CA 1
ATOM 671 C C . VAL A 1 90 ? 3.262 2.585 -6.008 1.00 94.62 90 VAL A C 1
ATOM 673 O O . VAL A 1 90 ? 3.986 3.473 -6.442 1.00 94.62 90 VAL A O 1
ATOM 676 N N . GLY A 1 91 ? 3.006 1.485 -6.708 1.00 92.12 91 GLY A N 1
ATOM 677 C CA . GLY A 1 91 ? 3.576 1.296 -8.028 1.00 92.12 91 GLY A CA 1
ATOM 678 C C . GLY A 1 91 ? 3.231 -0.036 -8.658 1.00 92.12 91 GLY A C 1
ATOM 679 O O . GLY A 1 91 ? 2.591 -0.903 -8.054 1.00 92.12 91 GLY A O 1
ATOM 680 N N . MET A 1 92 ? 3.657 -0.175 -9.905 1.00 91.94 92 MET A N 1
ATOM 681 C CA . MET A 1 92 ? 3.499 -1.374 -10.714 1.00 91.94 92 MET A CA 1
ATOM 682 C C . MET A 1 92 ? 4.749 -1.594 -11.557 1.00 91.94 92 MET A C 1
ATOM 684 O O . MET A 1 92 ? 5.359 -0.630 -12.014 1.00 91.94 92 MET A O 1
ATOM 688 N N . TYR A 1 93 ? 5.107 -2.856 -11.778 1.00 89.75 93 TYR A N 1
ATOM 689 C CA . TYR A 1 93 ? 6.261 -3.227 -12.595 1.00 89.75 93 TYR A CA 1
ATOM 690 C C . TYR A 1 93 ? 5.882 -4.292 -13.614 1.00 89.75 93 TYR A C 1
ATOM 692 O O . TYR A 1 93 ? 5.296 -5.312 -13.260 1.00 89.75 93 TYR A O 1
ATOM 700 N N . ASP A 1 94 ? 6.242 -4.092 -14.873 1.00 86.88 94 ASP A N 1
ATOM 701 C CA . ASP A 1 94 ? 6.108 -5.090 -15.920 1.00 86.88 94 ASP A CA 1
ATOM 702 C C . ASP A 1 94 ? 7.452 -5.770 -16.182 1.00 86.88 94 ASP A C 1
ATOM 704 O O . ASP A 1 94 ? 8.317 -5.253 -16.888 1.00 86.88 94 ASP A O 1
ATOM 708 N N . GLY A 1 95 ? 7.607 -6.987 -15.661 1.00 84.81 95 GLY A N 1
ATOM 709 C CA . GLY A 1 95 ? 8.812 -7.781 -15.888 1.00 84.81 95 GLY A CA 1
ATOM 710 C C . GLY A 1 95 ? 9.038 -8.195 -17.346 1.00 84.81 95 GLY A C 1
ATOM 711 O O . GLY A 1 95 ? 10.156 -8.579 -17.678 1.00 84.81 95 GLY A O 1
ATOM 712 N N . ALA A 1 96 ? 8.020 -8.136 -18.215 1.00 84.25 96 ALA A N 1
ATOM 713 C CA . ALA A 1 96 ? 8.177 -8.485 -19.627 1.00 84.25 96 ALA A CA 1
ATOM 714 C C . ALA A 1 96 ? 8.831 -7.355 -20.435 1.00 84.25 96 ALA A C 1
ATOM 716 O O . ALA A 1 96 ? 9.687 -7.625 -21.277 1.00 84.25 96 ALA A O 1
ATOM 717 N N . SER A 1 97 ? 8.438 -6.105 -20.178 1.00 85.31 97 SER A N 1
ATOM 718 C CA . SER A 1 97 ? 9.020 -4.923 -20.825 1.00 85.31 97 SER A CA 1
ATOM 719 C C . SER A 1 97 ? 10.204 -4.327 -20.060 1.00 85.31 97 SER A C 1
ATOM 721 O O . SER A 1 97 ? 10.989 -3.590 -20.649 1.00 85.31 97 SER A O 1
ATOM 723 N N . GLY A 1 98 ? 10.361 -4.654 -18.773 1.00 88.50 98 GLY A N 1
ATOM 724 C CA . GLY A 1 98 ? 11.352 -4.026 -17.898 1.00 88.50 98 GLY A CA 1
ATOM 725 C C . GLY A 1 98 ? 10.950 -2.619 -17.446 1.00 88.50 98 GLY A C 1
ATOM 726 O O . GLY A 1 98 ? 11.802 -1.855 -16.989 1.00 88.50 98 GLY A O 1
ATOM 727 N N . GLN A 1 99 ? 9.670 -2.270 -17.592 1.00 90.06 99 GLN A N 1
ATOM 728 C CA . GLN A 1 99 ? 9.152 -0.941 -17.292 1.00 90.06 99 GLN A CA 1
ATOM 729 C C . GLN A 1 99 ? 8.420 -0.920 -15.958 1.00 90.06 99 GLN A C 1
ATOM 731 O O . GLN A 1 99 ? 7.680 -1.843 -15.624 1.00 90.06 99 GLN A O 1
ATOM 736 N N . GLY A 1 100 ? 8.592 0.159 -15.205 1.00 90.62 100 GLY A N 1
ATOM 737 C CA . GLY A 1 100 ? 7.910 0.384 -13.939 1.00 90.62 100 GLY A CA 1
ATOM 738 C C . GLY A 1 100 ? 7.254 1.751 -13.883 1.00 90.62 100 GLY A C 1
A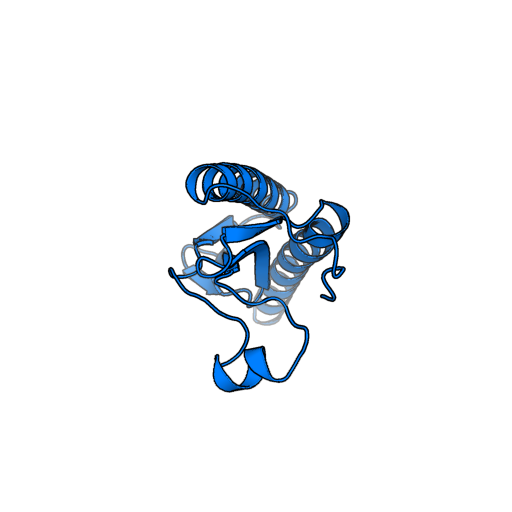TOM 739 O O . GLY A 1 100 ? 7.628 2.675 -14.605 1.00 90.62 100 GLY A O 1
ATOM 740 N N . VAL A 1 101 ? 6.279 1.883 -12.995 1.00 90.81 101 VAL A N 1
ATOM 741 C CA . VAL A 1 101 ? 5.686 3.163 -12.621 1.00 90.81 101 VAL A CA 1
ATOM 742 C C . VAL A 1 101 ? 5.536 3.235 -11.110 1.00 90.81 101 VAL A C 1
ATOM 744 O O . VAL A 1 101 ? 4.998 2.321 -10.484 1.00 90.81 101 VAL A O 1
ATOM 747 N N . LEU A 1 102 ? 6.007 4.335 -10.533 1.00 92.31 102 LEU A N 1
ATOM 748 C CA . LEU A 1 102 ? 5.774 4.695 -9.141 1.00 92.31 102 LEU A CA 1
ATOM 749 C C . LEU A 1 102 ? 4.728 5.803 -9.094 1.00 92.31 102 LEU A C 1
ATOM 751 O O . LEU A 1 102 ? 4.736 6.726 -9.911 1.00 92.31 102 LEU A O 1
ATOM 755 N N . LEU A 1 103 ? 3.808 5.689 -8.146 1.00 91.44 103 LEU A N 1
ATOM 756 C CA . LEU A 1 103 ? 2.797 6.701 -7.903 1.00 91.44 103 LEU A CA 1
ATOM 757 C C . LEU A 1 103 ? 3.408 7.875 -7.152 1.00 91.44 103 LEU A C 1
ATOM 759 O O . LEU A 1 103 ? 4.264 7.706 -6.284 1.00 91.44 103 LEU A O 1
ATOM 763 N N . ARG A 1 104 ? 2.936 9.075 -7.479 1.00 91.31 104 ARG A N 1
ATOM 764 C CA . ARG A 1 104 ? 3.355 10.294 -6.791 1.00 91.31 104 ARG A CA 1
ATOM 765 C C . ARG A 1 104 ? 2.541 10.501 -5.522 1.00 91.31 104 ARG A C 1
ATOM 767 O O . ARG A 1 104 ? 1.478 9.904 -5.339 1.00 91.31 104 ARG A O 1
ATOM 774 N N . ASP A 1 105 ? 3.003 11.404 -4.665 1.00 91.94 105 ASP A N 1
ATOM 775 C CA . ASP A 1 105 ? 2.317 11.712 -3.410 1.00 91.94 105 ASP A CA 1
ATOM 776 C C . ASP A 1 105 ? 0.868 12.167 -3.619 1.00 91.94 105 ASP A C 1
ATOM 778 O O . ASP A 1 105 ? 0.001 11.799 -2.828 1.00 91.94 105 ASP A O 1
ATOM 782 N N . GLU A 1 106 ? 0.558 12.877 -4.710 1.00 90.81 106 GLU A N 1
ATOM 783 C CA . GLU A 1 106 ? -0.818 13.304 -5.005 1.00 90.81 106 GLU A CA 1
ATOM 784 C C . GLU A 1 106 ? -1.761 12.126 -5.305 1.00 90.81 106 GLU A C 1
ATOM 786 O O . GLU A 1 106 ? -2.980 12.247 -5.180 1.00 90.81 106 GLU A O 1
ATOM 791 N N . GLU A 1 107 ? -1.205 10.981 -5.703 1.00 90.81 107 GLU A N 1
ATOM 792 C CA . GLU A 1 107 ? -1.928 9.742 -6.002 1.00 90.81 107 GLU A CA 1
ATOM 793 C C . GLU A 1 107 ? -1.990 8.812 -4.775 1.00 90.81 107 GLU A C 1
ATOM 795 O O . GLU A 1 107 ? -2.911 7.997 -4.655 1.00 90.81 107 GLU A O 1
ATOM 800 N N . ILE A 1 108 ? -1.040 8.950 -3.847 1.00 94.31 108 ILE A N 1
ATOM 801 C CA . ILE A 1 108 ? -0.934 8.156 -2.615 1.00 94.31 108 ILE A CA 1
ATOM 802 C C . ILE A 1 108 ? -1.740 8.778 -1.470 1.00 94.31 108 ILE A C 1
ATOM 804 O O . ILE A 1 108 ? -2.432 8.058 -0.750 1.00 94.31 108 ILE A O 1
ATOM 808 N N . GLU A 1 109 ? -1.715 10.102 -1.306 1.00 95.50 109 GLU A N 1
ATOM 809 C CA . GLU A 1 109 ? -2.381 10.788 -0.188 1.00 95.50 109 GLU A CA 1
ATOM 810 C C . GLU A 1 109 ? -3.892 10.484 -0.090 1.00 95.50 109 GLU A C 1
ATOM 812 O O . GLU A 1 109 ? -4.372 10.221 1.015 1.00 95.50 109 GLU A O 1
ATOM 817 N N . PRO A 1 110 ? -4.667 10.402 -1.194 1.00 94.88 110 PRO A N 1
ATOM 818 C CA . PRO A 1 110 ? -6.071 9.997 -1.113 1.00 94.88 110 PRO A CA 1
ATOM 819 C C . PRO A 1 110 ? -6.275 8.576 -0.564 1.00 94.88 110 PRO A C 1
ATOM 821 O O . PRO A 1 110 ? -7.299 8.311 0.065 1.00 94.88 110 PRO A O 1
ATOM 824 N N . GLN A 1 111 ? -5.322 7.666 -0.792 1.00 96.06 111 GLN A N 1
ATOM 825 C CA . GLN A 1 111 ? -5.360 6.294 -0.272 1.00 96.06 111 GLN A CA 1
ATOM 826 C C . GLN A 1 111 ? -5.053 6.282 1.231 1.00 96.06 111 GLN A C 1
ATOM 828 O O . GLN A 1 111 ? -5.773 5.657 2.007 1.00 96.06 111 GLN A O 1
ATOM 833 N N . VAL A 1 112 ? -4.043 7.051 1.655 1.00 97.00 112 VAL A N 1
ATOM 834 C CA . VAL A 1 112 ? -3.703 7.275 3.072 1.00 97.00 112 VAL A CA 1
ATOM 835 C C . VAL A 1 112 ? -4.906 7.824 3.844 1.00 97.00 112 VAL A C 1
ATOM 837 O O . VAL A 1 112 ? -5.248 7.325 4.919 1.00 97.00 112 VAL A O 1
ATOM 840 N N . GLU A 1 113 ? -5.599 8.816 3.287 1.00 96.31 113 GLU A N 1
ATOM 841 C CA . GLU A 1 113 ? -6.804 9.364 3.910 1.00 96.31 113 GLU A CA 1
ATOM 842 C C . GLU A 1 113 ? -7.980 8.375 3.880 1.00 96.31 113 GLU A C 1
ATOM 844 O O . GLU A 1 113 ? -8.763 8.317 4.832 1.00 96.31 113 GLU A O 1
ATOM 849 N N . GLY A 1 114 ? -8.079 7.547 2.835 1.00 95.38 114 GLY A N 1
ATOM 850 C CA . GLY A 1 114 ? -9.021 6.428 2.756 1.00 95.38 114 GLY A CA 1
ATOM 851 C C . GLY A 1 114 ? -8.880 5.472 3.940 1.00 95.38 114 GLY A C 1
ATOM 852 O O . GLY A 1 114 ? -9.858 5.225 4.647 1.00 95.38 114 GLY A O 1
ATOM 853 N N . VAL A 1 115 ? -7.649 5.047 4.234 1.00 96.19 115 VAL A N 1
ATOM 854 C CA . VAL A 1 115 ? -7.319 4.194 5.384 1.00 96.19 115 VAL A CA 1
ATOM 855 C C . VAL A 1 115 ? -7.764 4.830 6.705 1.00 96.19 115 VAL A C 1
ATOM 857 O O . VAL A 1 115 ? -8.479 4.206 7.493 1.00 96.19 115 VAL A O 1
ATOM 860 N N . ARG A 1 116 ? -7.410 6.099 6.940 1.00 95.25 116 ARG A N 1
ATOM 861 C CA . ARG A 1 116 ? -7.796 6.819 8.167 1.00 95.25 116 ARG A CA 1
ATOM 862 C C . ARG A 1 116 ? -9.309 6.979 8.294 1.00 95.25 116 ARG A C 1
ATOM 864 O O . ARG A 1 116 ? -9.862 6.872 9.390 1.00 95.25 116 ARG A O 1
ATOM 871 N N . ARG A 1 117 ? -10.004 7.234 7.186 1.00 94.50 117 ARG A N 1
ATOM 872 C CA . ARG A 1 117 ? -11.466 7.329 7.160 1.00 94.50 117 ARG A CA 1
ATOM 873 C C . ARG A 1 117 ? -12.112 5.985 7.490 1.00 94.50 117 ARG A C 1
ATOM 875 O O . ARG A 1 117 ? -13.038 5.970 8.298 1.00 94.50 117 ARG A O 1
ATOM 882 N N . ALA A 1 118 ? -11.621 4.886 6.919 1.00 94.00 118 ALA A N 1
ATOM 883 C CA . ALA A 1 118 ? -12.115 3.543 7.212 1.00 94.00 118 ALA A CA 1
ATOM 884 C C . ALA A 1 118 ? -11.895 3.170 8.686 1.00 94.00 118 ALA A C 1
ATOM 886 O O . ALA A 1 118 ? -12.815 2.684 9.341 1.00 94.00 118 ALA A O 1
ATOM 887 N N . ALA A 1 119 ? -10.727 3.499 9.244 1.00 93.31 119 ALA A N 1
ATOM 888 C CA . ALA A 1 119 ? -10.430 3.328 10.664 1.00 93.31 119 ALA A CA 1
ATOM 889 C C . ALA A 1 119 ? -11.428 4.083 11.568 1.00 93.31 119 ALA A C 1
ATOM 891 O O . ALA A 1 119 ? -12.001 3.507 12.496 1.00 93.31 119 ALA A O 1
ATOM 892 N N . ARG A 1 120 ? -11.711 5.360 11.266 1.00 91.62 120 ARG A N 1
ATOM 893 C CA . ARG A 1 120 ? -12.711 6.154 12.006 1.00 91.62 120 ARG A CA 1
ATOM 894 C C . ARG A 1 120 ? -14.124 5.579 11.886 1.00 91.62 120 ARG A C 1
ATOM 896 O O . ARG A 1 120 ? -14.838 5.526 12.885 1.00 91.62 120 ARG A O 1
ATOM 903 N N . ALA A 1 121 ? -14.517 5.134 10.693 1.00 91.50 121 ALA A N 1
ATOM 904 C CA . ALA A 1 121 ? -15.824 4.524 10.460 1.00 91.50 121 ALA A CA 1
ATOM 905 C C . ALA A 1 121 ? -15.990 3.203 11.229 1.00 91.50 121 ALA A C 1
ATOM 907 O O . ALA A 1 121 ? -17.036 2.977 11.837 1.00 91.50 121 ALA A O 1
ATOM 908 N N . LEU A 1 122 ? -14.947 2.366 11.266 1.00 90.31 122 LEU A N 1
ATOM 909 C CA . LEU A 1 122 ? -14.941 1.128 12.041 1.00 90.31 122 LEU A CA 1
ATOM 910 C C . LEU A 1 122 ? -15.146 1.405 13.535 1.00 90.31 122 LEU A C 1
ATOM 912 O O . LEU A 1 122 ? -15.980 0.754 14.163 1.00 90.31 122 LEU A O 1
ATOM 916 N N . LEU A 1 123 ? -14.429 2.379 14.107 1.00 85.44 123 LEU A N 1
ATOM 917 C CA . LEU A 1 123 ? -14.603 2.718 15.520 1.00 85.44 123 LEU A CA 1
ATOM 918 C C . LEU A 1 123 ? -16.021 3.226 15.816 1.00 85.44 123 LEU A C 1
ATOM 920 O O . LEU A 1 123 ? -16.617 2.799 16.802 1.00 85.44 123 LEU A O 1
ATOM 924 N N . ALA A 1 124 ? -16.567 4.103 14.969 1.00 83.81 124 ALA A N 1
ATOM 925 C CA . ALA A 1 124 ? -17.931 4.602 15.133 1.00 83.81 124 ALA A CA 1
ATOM 926 C C . ALA A 1 124 ? -18.953 3.452 15.139 1.00 83.81 124 ALA A C 1
ATOM 928 O O . ALA A 1 124 ? -19.760 3.359 16.060 1.00 83.81 124 ALA A O 1
ATOM 929 N N . GLY A 1 125 ? -18.844 2.513 14.192 1.00 81.06 125 GLY A N 1
ATOM 930 C CA . GLY A 1 125 ? -19.715 1.335 14.146 1.00 81.06 125 GLY A CA 1
ATOM 931 C C . GLY A 1 125 ? -19.560 0.404 15.355 1.00 81.06 125 GLY A C 1
ATOM 932 O O . GLY A 1 125 ? -20.536 -0.187 15.805 1.00 81.06 125 GLY A O 1
ATOM 933 N N . ILE A 1 126 ? -18.359 0.290 15.935 1.00 73.31 126 ILE A N 1
ATOM 934 C CA . ILE A 1 126 ? -18.146 -0.466 17.182 1.00 73.31 126 ILE A CA 1
ATOM 935 C C . ILE A 1 126 ? -18.834 0.219 18.373 1.00 73.31 126 ILE A C 1
ATOM 937 O O . ILE A 1 126 ? -19.380 -0.469 19.236 1.00 73.31 126 ILE A O 1
ATOM 941 N N . LEU A 1 127 ? -18.798 1.553 18.442 1.00 61.28 127 LEU A N 1
ATOM 942 C CA . LEU A 1 127 ? -19.419 2.322 19.524 1.00 61.28 127 LEU A CA 1
ATOM 943 C C . LEU A 1 127 ? -20.951 2.300 19.458 1.00 61.28 127 LEU A C 1
ATOM 945 O O . LEU A 1 127 ? -21.583 2.286 20.505 1.00 61.28 127 LEU A O 1
ATOM 949 N N . GLU A 1 128 ? -21.544 2.247 18.265 1.00 66.81 128 GLU A N 1
ATOM 950 C CA . GLU A 1 128 ? -23.002 2.146 18.080 1.00 66.81 128 GLU A CA 1
ATOM 951 C C . GLU A 1 128 ? -23.585 0.778 18.484 1.00 66.81 128 GLU A C 1
ATOM 953 O O . GLU A 1 128 ? -24.787 0.658 18.712 1.00 66.81 128 GLU A O 1
ATOM 958 N N . LEU A 1 129 ? -22.747 -0.259 18.580 1.00 60.62 129 LEU A N 1
ATOM 959 C CA . LEU A 1 129 ? -23.141 -1.619 18.970 1.00 60.62 129 LEU A CA 1
ATOM 960 C C . LEU A 1 129 ? -23.024 -1.888 20.484 1.00 60.62 129 LEU A C 1
ATOM 962 O O . LEU A 1 129 ? -23.271 -3.018 20.916 1.00 60.62 129 LEU A O 1
ATOM 966 N N . ARG A 1 130 ? -22.614 -0.893 21.276 1.00 51.44 130 ARG A N 1
ATOM 967 C CA . ARG A 1 130 ? -22.476 -0.964 22.739 1.00 51.44 130 ARG A CA 1
ATOM 968 C C . ARG A 1 130 ? -23.576 -0.185 23.442 1.00 51.44 130 ARG A C 1
ATOM 970 O O . ARG A 1 130 ? -24.004 -0.677 24.509 1.00 51.44 130 ARG A O 1
#

Foldseek 3Di:
DDDDPPQKDQDAPVVVVVVLVVVQVVLVVLLQPPFDPQKGKDWAWDDAFDDPDDPVVPVVDPDQDADWGWTFIWMQHPNDTDGLVAIQTFWGADPVVNIIGGDDPVRRVVSSVSSRVSSVVVVVVVVVVD